Protein AF-T0QEX6-F1 (afdb_monomer_lite)

Sequence (90 aa):
MQALARRVTPRLVQGAQRRHGGSLNKNKHIEVWNGVRENCDREFVFNGANMGKFVFGTLGPFTLLYFLIKDEQIARDELEGKPHNPHRYL

Organism: Saprolegnia diclina (strain VS20) (NCBI:txid1156394)

Secondary structure (DSSP, 8-state):
---------------------------HHHHHHHHHHHTHHHH----HHHHHHHHHHHHHHHHHHHHHHHHHHHHHHHHTTPPP-TTTT-

Structure (mmCIF, N/CA/C/O backbone):
data_AF-T0QEX6-F1
#
_entry.id   AF-T0QEX6-F1
#
loop_
_atom_site.group_PDB
_atom_site.id
_atom_site.type_symbol
_atom_site.label_atom_id
_atom_site.label_alt_id
_atom_site.label_comp_id
_atom_site.label_asym_id
_atom_site.label_entity_id
_atom_site.label_seq_id
_atom_site.pdbx_PDB_ins_code
_atom_site.Cartn_x
_atom_site.Cartn_y
_atom_site.Cartn_z
_atom_site.occupancy
_atom_site.B_iso_or_equiv
_atom_site.auth_seq_id
_atom_site.auth_comp_id
_atom_site.auth_asym_id
_atom_site.auth_atom_id
_atom_site.pdbx_PDB_model_num
ATOM 1 N N . MET A 1 1 ? 17.322 54.395 -56.619 1.00 40.25 1 MET A N 1
ATOM 2 C CA . MET A 1 1 ? 16.548 53.969 -55.435 1.00 40.25 1 MET A CA 1
ATOM 3 C C . MET A 1 1 ? 17.474 53.179 -54.522 1.00 40.25 1 MET A C 1
ATOM 5 O O . MET A 1 1 ? 18.042 52.196 -54.976 1.00 40.25 1 MET A O 1
ATOM 9 N N . GLN A 1 2 ? 17.720 53.661 -53.302 1.00 44.91 2 GLN A N 1
ATOM 10 C CA . GLN A 1 2 ? 18.613 53.015 -52.334 1.00 44.91 2 GLN A CA 1
ATOM 11 C C . GLN A 1 2 ? 17.867 51.882 -51.619 1.00 44.91 2 GLN A C 1
ATOM 13 O O . GLN A 1 2 ? 16.867 52.129 -50.948 1.00 44.91 2 GLN A O 1
ATOM 18 N N . ALA A 1 3 ? 18.345 50.646 -51.757 1.00 49.09 3 ALA A N 1
ATOM 19 C CA . ALA A 1 3 ? 17.852 49.522 -50.972 1.00 49.09 3 ALA A CA 1
ATOM 20 C C . ALA A 1 3 ? 18.555 49.519 -49.604 1.00 49.09 3 ALA A C 1
ATOM 22 O O . ALA A 1 3 ? 19.735 49.193 -49.490 1.00 49.09 3 ALA A O 1
ATOM 23 N N . LEU A 1 4 ? 17.819 49.916 -48.565 1.00 55.72 4 LEU A N 1
ATOM 24 C CA . LEU A 1 4 ? 18.210 49.792 -47.162 1.00 55.72 4 LEU A CA 1
ATOM 25 C C . LEU A 1 4 ? 18.312 48.306 -46.789 1.00 55.72 4 LEU A C 1
ATOM 27 O O . LEU A 1 4 ? 17.314 47.656 -46.478 1.00 55.72 4 LEU A O 1
ATOM 31 N N . ALA A 1 5 ? 19.529 47.765 -46.797 1.00 56.03 5 ALA A N 1
ATOM 32 C CA . ALA A 1 5 ? 19.824 46.476 -46.185 1.00 56.03 5 ALA A CA 1
ATOM 33 C C . ALA A 1 5 ? 19.661 46.608 -44.662 1.00 56.03 5 ALA A C 1
ATOM 35 O O . ALA A 1 5 ? 20.548 47.079 -43.947 1.00 56.03 5 ALA A O 1
ATOM 36 N N . ARG A 1 6 ? 18.484 46.226 -44.164 1.00 54.97 6 ARG A N 1
ATOM 37 C CA . ARG A 1 6 ? 18.151 46.179 -42.740 1.00 54.97 6 ARG A CA 1
ATO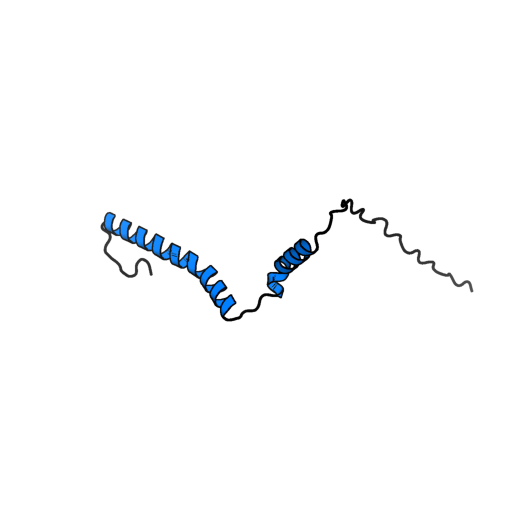M 38 C C . ARG A 1 6 ? 19.044 45.125 -42.073 1.00 54.97 6 ARG A C 1
ATOM 40 O O . ARG A 1 6 ? 18.737 43.938 -42.097 1.00 54.97 6 ARG A O 1
ATOM 47 N N . ARG A 1 7 ? 20.177 45.549 -41.502 1.00 56.22 7 ARG A N 1
ATOM 48 C CA . ARG A 1 7 ? 20.994 44.703 -40.621 1.00 56.22 7 ARG A CA 1
ATOM 49 C C . ARG A 1 7 ? 20.162 44.354 -39.391 1.00 56.22 7 ARG A C 1
ATOM 51 O O . ARG A 1 7 ? 20.009 45.171 -38.490 1.00 56.22 7 ARG A O 1
ATOM 58 N N . VAL A 1 8 ? 19.628 43.138 -39.356 1.00 58.38 8 VAL A N 1
ATOM 59 C CA . VAL A 1 8 ? 19.174 42.518 -38.113 1.00 58.38 8 VAL A CA 1
ATOM 60 C C . VAL A 1 8 ? 20.435 42.089 -37.377 1.00 58.38 8 VAL A C 1
ATOM 62 O O . VAL A 1 8 ? 21.052 41.081 -37.707 1.00 58.38 8 VAL A O 1
ATOM 65 N N . THR A 1 9 ? 20.872 42.898 -36.419 1.00 57.16 9 THR A N 1
ATOM 66 C CA . THR A 1 9 ? 21.832 42.453 -35.414 1.00 57.16 9 THR A CA 1
ATOM 67 C C . THR A 1 9 ? 21.158 41.348 -34.601 1.00 57.16 9 THR A C 1
ATOM 69 O O . THR A 1 9 ? 20.118 41.610 -33.990 1.00 57.16 9 THR A O 1
ATOM 72 N N . PRO A 1 10 ? 21.688 40.110 -34.558 1.00 55.25 10 PRO A N 1
ATOM 73 C CA . PRO A 1 10 ? 21.240 39.175 -33.546 1.00 55.25 10 PRO A CA 1
ATOM 74 C C . PRO A 1 10 ? 21.603 39.809 -32.206 1.00 55.25 10 PRO A C 1
ATOM 76 O O . PRO A 1 10 ? 22.773 40.053 -31.908 1.00 55.25 10 PRO A 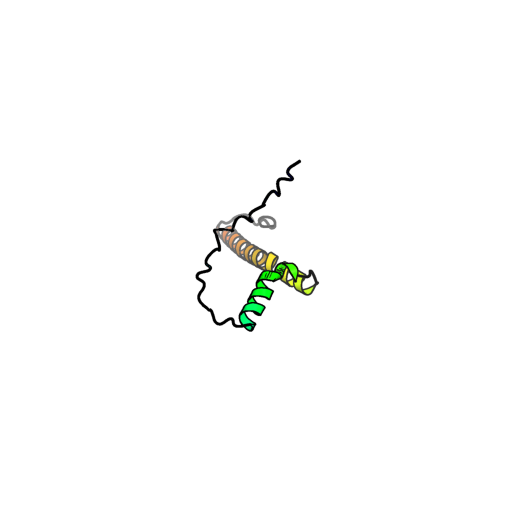O 1
ATOM 79 N N . ARG A 1 11 ? 20.573 40.161 -31.433 1.00 52.81 11 ARG A N 1
ATOM 80 C CA . ARG A 1 11 ? 20.714 40.589 -30.047 1.00 52.81 11 ARG A CA 1
ATOM 81 C C . ARG A 1 11 ? 21.512 39.483 -29.366 1.00 52.81 11 ARG A C 1
ATOM 83 O O . ARG A 1 11 ? 21.013 38.367 -29.229 1.00 52.81 11 ARG A O 1
ATOM 90 N N . LEU A 1 12 ? 22.768 39.773 -29.022 1.00 51.47 12 LEU A N 1
ATOM 91 C CA . LEU A 1 12 ? 23.547 38.927 -28.134 1.00 51.47 12 LEU A CA 1
ATOM 92 C C . LEU A 1 12 ? 22.637 38.628 -26.945 1.00 51.47 12 LEU A C 1
ATOM 94 O O . LEU A 1 12 ? 22.167 39.553 -26.279 1.00 51.47 12 LEU A O 1
ATOM 98 N N . VAL A 1 13 ? 22.362 37.350 -26.713 1.00 55.88 13 VAL A N 1
ATOM 99 C CA . VAL A 1 13 ? 21.739 36.861 -25.487 1.00 55.88 13 VAL A CA 1
ATOM 100 C C . VAL A 1 13 ? 22.747 37.138 -24.365 1.00 55.88 13 VAL A C 1
ATOM 102 O O . VAL A 1 13 ? 23.542 36.285 -23.978 1.00 55.88 13 VAL A O 1
ATOM 105 N N . GLN A 1 14 ? 22.804 38.394 -23.914 1.00 53.84 14 GLN A N 1
ATOM 106 C CA . GLN A 1 14 ? 23.567 38.845 -22.757 1.00 53.84 14 GLN A CA 1
ATOM 107 C C . GLN A 1 14 ? 22.851 38.326 -21.519 1.00 53.84 14 GLN A C 1
ATOM 109 O O . GLN A 1 14 ? 22.002 38.972 -20.919 1.00 53.84 14 GLN A O 1
ATOM 114 N N . GLY A 1 15 ? 23.164 37.079 -21.216 1.00 53.53 15 GLY A N 1
ATOM 115 C CA . GLY A 1 15 ? 22.574 36.326 -20.129 1.00 53.53 15 GLY A CA 1
ATOM 116 C C . GLY A 1 15 ? 22.944 34.861 -20.257 1.00 53.53 15 GLY A C 1
ATOM 117 O O . GLY A 1 15 ? 22.108 33.999 -20.014 1.00 53.53 15 GLY A O 1
ATOM 118 N N . ALA A 1 16 ? 24.175 34.563 -20.689 1.00 58.22 16 ALA A N 1
ATOM 119 C CA . ALA A 1 16 ? 24.727 33.230 -20.527 1.00 58.22 16 ALA A CA 1
ATOM 120 C C . ALA A 1 16 ? 24.734 32.948 -19.022 1.00 58.22 16 ALA A C 1
ATOM 122 O O . ALA A 1 16 ? 25.589 33.455 -18.295 1.00 58.22 16 ALA A O 1
ATOM 123 N N . GLN A 1 17 ? 23.722 32.214 -18.556 1.00 59.44 17 GLN A N 1
ATOM 124 C CA . GLN A 1 17 ? 23.621 31.709 -17.199 1.00 59.44 17 GLN A CA 1
ATOM 125 C C . GLN A 1 17 ? 24.930 30.977 -16.910 1.00 59.44 17 GLN A C 1
ATOM 127 O O . GLN A 1 17 ? 25.147 29.859 -17.383 1.00 59.44 17 GLN A O 1
ATOM 132 N N . ARG A 1 18 ? 25.848 31.638 -16.197 1.00 60.03 18 ARG A N 1
ATOM 133 C CA . ARG A 1 18 ? 27.100 31.028 -15.765 1.00 60.03 18 ARG A CA 1
ATOM 134 C C . ARG A 1 18 ? 26.714 29.952 -14.766 1.00 60.03 18 ARG A C 1
ATOM 136 O O . ARG A 1 18 ? 26.454 30.230 -13.600 1.00 60.03 18 ARG A O 1
ATOM 143 N N . ARG A 1 19 ? 26.596 28.717 -15.253 1.00 64.06 19 ARG A N 1
ATOM 144 C CA . ARG A 1 19 ? 26.441 27.539 -14.409 1.00 64.06 19 ARG A CA 1
ATOM 145 C C . ARG A 1 19 ? 27.759 27.379 -13.663 1.00 64.06 19 ARG A C 1
ATOM 147 O O . ARG A 1 19 ? 28.682 26.746 -14.158 1.00 64.06 19 ARG A O 1
ATOM 154 N N . HIS A 1 20 ? 27.860 28.002 -12.494 1.00 61.97 20 HIS A N 1
ATOM 155 C CA . HIS A 1 20 ? 28.916 27.730 -11.525 1.00 61.97 20 HIS A CA 1
ATOM 156 C C . HIS A 1 20 ? 28.644 26.357 -10.897 1.00 61.97 20 HIS A C 1
ATOM 158 O O . HIS A 1 20 ? 28.256 26.244 -9.742 1.00 61.97 20 HIS A O 1
ATOM 164 N N . GLY A 1 21 ? 28.751 25.309 -11.711 1.00 59.53 21 GLY A N 1
ATOM 165 C CA . GLY A 1 21 ? 28.684 23.925 -11.277 1.00 59.53 21 GLY A CA 1
ATOM 166 C C . GLY A 1 21 ? 30.087 23.358 -11.355 1.00 59.53 21 GLY A C 1
ATOM 167 O O . GLY A 1 21 ? 30.660 23.300 -12.441 1.00 59.53 21 GLY A O 1
ATOM 168 N N . GLY A 1 22 ? 30.656 22.980 -10.213 1.00 65.12 22 GLY A N 1
ATOM 169 C CA . GLY A 1 22 ? 31.900 22.221 -10.198 1.00 65.12 22 GLY A CA 1
ATOM 170 C C . GLY A 1 22 ? 31.774 20.947 -11.039 1.00 65.12 22 GLY A C 1
ATOM 171 O O . GLY A 1 22 ? 30.679 20.406 -11.214 1.00 65.12 22 GLY A O 1
ATOM 172 N N . SER A 1 23 ? 32.903 20.466 -11.559 1.00 61.84 23 SER A N 1
ATOM 173 C CA . SER A 1 23 ? 32.981 19.167 -12.228 1.00 61.84 23 SER A CA 1
ATOM 174 C C . SER A 1 23 ? 32.755 18.061 -11.199 1.00 61.84 23 SER A C 1
ATOM 176 O O . SER A 1 23 ? 33.699 1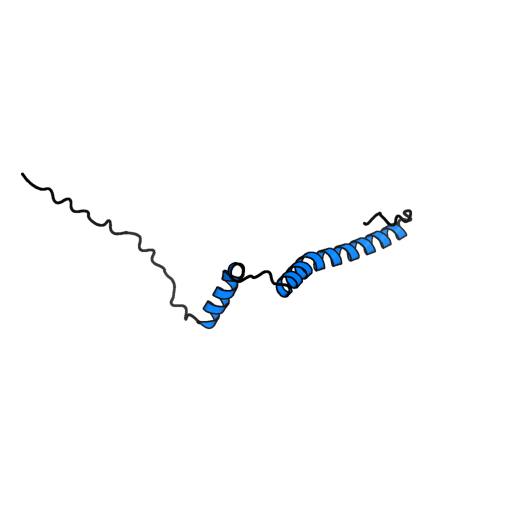7.563 -10.589 1.00 61.84 23 SER A O 1
ATOM 178 N N . LEU A 1 24 ? 31.499 17.681 -10.980 1.00 69.12 24 LEU A N 1
ATOM 179 C CA . LEU A 1 24 ? 31.182 16.447 -10.276 1.00 69.12 24 LEU A CA 1
ATOM 180 C C . LEU A 1 24 ? 31.594 15.281 -11.176 1.00 69.12 24 LEU A C 1
ATOM 182 O O . LEU A 1 24 ? 31.225 15.247 -12.352 1.00 69.12 24 LEU A O 1
ATOM 186 N N . ASN A 1 25 ? 32.361 14.333 -10.638 1.00 74.94 25 ASN A N 1
ATOM 187 C CA . ASN A 1 25 ? 32.650 13.103 -11.361 1.00 74.94 25 ASN A CA 1
ATOM 188 C C . ASN A 1 25 ? 31.339 12.317 -11.500 1.00 74.94 25 ASN A C 1
ATOM 190 O O . ASN A 1 25 ? 30.811 11.778 -10.526 1.00 74.94 25 ASN A O 1
ATOM 194 N N . LYS A 1 26 ? 30.771 12.344 -12.705 1.00 75.81 26 LYS A N 1
ATOM 195 C CA . LYS A 1 26 ? 29.486 11.728 -13.016 1.00 75.81 26 LYS A CA 1
ATOM 196 C C . LYS A 1 26 ? 29.643 10.216 -13.003 1.00 75.81 26 LYS A C 1
ATOM 198 O O . LYS A 1 26 ? 30.283 9.636 -13.877 1.00 75.81 26 LYS A O 1
ATOM 203 N N . ASN A 1 27 ? 29.024 9.566 -12.024 1.00 86.38 27 ASN A N 1
ATOM 204 C CA . ASN A 1 27 ? 28.910 8.118 -12.026 1.00 86.38 27 ASN A CA 1
ATOM 205 C C . ASN A 1 27 ? 27.686 7.711 -12.853 1.00 86.38 27 ASN A C 1
ATOM 207 O O . ASN A 1 27 ? 26.546 7.898 -12.424 1.00 86.38 27 ASN A O 1
ATOM 211 N N . LYS A 1 28 ? 27.933 7.101 -14.015 1.00 88.81 28 LYS A N 1
ATOM 212 C CA . LYS A 1 28 ? 26.889 6.625 -14.931 1.00 88.81 28 LYS A CA 1
ATOM 213 C C . LYS A 1 28 ? 25.863 5.717 -14.246 1.00 88.81 28 LYS A C 1
ATOM 215 O O . LYS A 1 28 ? 24.683 5.797 -14.563 1.00 88.81 28 LYS A O 1
ATOM 220 N N . HIS A 1 29 ? 26.281 4.875 -13.303 1.00 90.56 29 HIS A N 1
ATOM 221 C CA . HIS A 1 29 ? 25.364 3.971 -12.605 1.00 90.56 29 HIS A CA 1
ATOM 222 C C . HIS A 1 29 ? 24.385 4.729 -11.705 1.00 90.56 29 HIS A C 1
ATOM 224 O O . HIS A 1 29 ? 23.212 4.372 -11.648 1.00 90.56 29 HIS A O 1
ATOM 230 N N . ILE A 1 30 ? 24.850 5.798 -11.052 1.00 88.00 30 ILE A N 1
ATOM 231 C CA . ILE A 1 30 ? 24.008 6.655 -10.208 1.00 88.00 30 ILE A CA 1
ATOM 232 C C . ILE A 1 30 ? 23.043 7.461 -11.079 1.00 88.00 30 ILE A C 1
ATOM 234 O O . ILE A 1 30 ? 21.861 7.549 -10.761 1.00 88.00 30 ILE A O 1
ATOM 238 N N . GLU A 1 31 ? 23.518 8.004 -12.202 1.00 89.44 31 GLU A N 1
ATOM 239 C CA . GLU A 1 31 ? 22.666 8.750 -13.135 1.00 89.44 31 GLU A CA 1
ATOM 240 C C . GLU A 1 31 ? 21.561 7.869 -13.735 1.00 89.44 31 GLU A C 1
ATOM 242 O O . GLU A 1 31 ? 20.408 8.287 -13.788 1.00 89.44 31 GLU A O 1
ATOM 247 N N . VAL A 1 32 ? 21.882 6.629 -14.123 1.00 89.81 32 VAL A N 1
ATOM 248 C CA . VAL A 1 32 ? 20.888 5.670 -14.633 1.00 89.81 32 VAL A CA 1
ATOM 249 C C . VAL A 1 32 ? 19.902 5.262 -13.540 1.00 89.81 32 VAL A C 1
ATOM 251 O O . VAL A 1 32 ? 18.699 5.265 -13.783 1.00 89.81 32 VAL A O 1
ATOM 254 N N . TRP A 1 33 ? 20.382 4.953 -12.331 1.00 88.75 33 TRP A N 1
ATOM 255 C CA . TRP A 1 33 ? 19.515 4.603 -11.204 1.00 88.75 33 TRP A CA 1
ATOM 256 C C . TRP A 1 33 ? 18.516 5.717 -10.872 1.00 88.75 33 TRP A C 1
ATOM 258 O O . TRP A 1 33 ? 17.320 5.461 -10.720 1.00 88.75 33 TRP A O 1
ATOM 268 N N . ASN A 1 34 ? 18.994 6.960 -10.811 1.00 89.44 34 ASN A N 1
ATOM 269 C CA . ASN A 1 34 ? 18.138 8.117 -10.577 1.00 89.44 34 ASN A CA 1
ATOM 270 C C . ASN A 1 34 ? 17.157 8.320 -11.737 1.00 89.44 34 ASN A C 1
ATOM 272 O O . ASN A 1 34 ? 15.973 8.523 -11.490 1.00 89.44 34 ASN A O 1
ATOM 276 N N . GLY A 1 35 ? 17.608 8.161 -12.985 1.00 89.38 35 GLY A N 1
ATOM 277 C CA . GLY A 1 35 ? 16.752 8.283 -14.165 1.00 89.38 35 GLY A CA 1
ATOM 278 C C . GLY A 1 35 ? 15.604 7.268 -14.210 1.00 89.38 35 GLY A C 1
ATOM 279 O O . GLY A 1 35 ? 14.497 7.625 -14.610 1.00 89.38 35 GLY A O 1
ATOM 280 N N . VAL A 1 36 ? 15.829 6.026 -13.764 1.00 87.31 36 VAL A N 1
ATOM 281 C CA . VAL A 1 36 ? 14.765 5.008 -13.648 1.00 87.31 36 VAL A CA 1
ATOM 282 C C . VAL A 1 36 ? 13.754 5.402 -12.568 1.00 87.31 36 VAL A C 1
ATOM 284 O O . VAL A 1 36 ? 12.548 5.279 -12.770 1.00 87.31 36 VAL A O 1
ATOM 287 N N . ARG A 1 37 ? 14.220 5.930 -11.430 1.00 88.44 37 ARG A N 1
ATOM 288 C CA . ARG A 1 37 ? 13.338 6.377 -10.341 1.00 88.44 37 ARG A CA 1
ATOM 289 C C . ARG A 1 37 ? 12.504 7.599 -10.711 1.00 88.44 37 ARG A C 1
ATOM 291 O O . ARG A 1 37 ? 11.327 7.652 -10.379 1.00 88.44 37 ARG A O 1
ATOM 298 N N . GLU A 1 38 ? 13.103 8.560 -11.401 1.00 91.38 38 GLU A N 1
ATOM 299 C CA . GLU A 1 38 ? 12.418 9.771 -11.863 1.00 91.38 38 GLU A CA 1
ATOM 300 C C . GLU A 1 38 ? 11.361 9.467 -12.933 1.00 91.38 38 GLU A C 1
ATOM 302 O O . GLU A 1 38 ? 10.363 10.173 -13.021 1.00 91.38 38 GLU A O 1
ATOM 307 N N . ASN A 1 39 ? 11.541 8.396 -13.714 1.00 89.69 39 ASN A N 1
ATOM 308 C CA . ASN A 1 39 ? 10.598 7.978 -14.755 1.00 89.69 39 ASN A CA 1
ATOM 309 C C . ASN A 1 39 ? 9.694 6.807 -14.343 1.00 89.69 39 ASN A C 1
ATOM 311 O O . ASN A 1 39 ? 9.051 6.210 -15.210 1.00 89.69 39 ASN A O 1
ATOM 315 N N . CYS A 1 40 ? 9.611 6.485 -13.047 1.00 83.62 40 CYS A N 1
ATOM 316 C CA . CYS A 1 40 ? 8.795 5.373 -12.557 1.00 83.62 40 CYS A CA 1
ATOM 317 C C . CYS A 1 40 ? 7.341 5.454 -13.032 1.00 83.62 40 CYS A C 1
ATOM 319 O O . CYS A 1 40 ? 6.797 4.432 -13.430 1.00 83.62 40 CYS A O 1
ATOM 321 N N . ASP A 1 41 ? 6.744 6.647 -13.087 1.00 82.56 41 ASP A N 1
ATOM 322 C CA . ASP A 1 41 ? 5.357 6.820 -13.541 1.00 82.56 41 ASP A CA 1
ATOM 323 C C . ASP A 1 41 ? 5.172 6.492 -15.028 1.00 82.56 41 ASP A C 1
ATOM 325 O O . ASP A 1 41 ? 4.147 5.947 -15.429 1.00 82.56 41 ASP A O 1
ATOM 329 N N . ARG A 1 42 ? 6.181 6.789 -15.856 1.00 84.25 42 ARG A N 1
ATOM 330 C CA . ARG A 1 42 ? 6.156 6.495 -17.295 1.00 84.25 42 ARG A CA 1
ATOM 331 C C . ARG A 1 42 ? 6.349 5.007 -17.572 1.00 84.25 42 ARG A C 1
ATOM 333 O O . ARG A 1 42 ? 5.803 4.485 -18.538 1.00 84.25 42 ARG A O 1
ATOM 340 N N . GLU A 1 43 ? 7.168 4.347 -16.762 1.00 82.06 43 GLU A N 1
ATOM 341 C CA . GLU A 1 43 ? 7.485 2.923 -16.906 1.00 82.06 43 GLU A CA 1
ATOM 342 C C . GLU A 1 43 ? 6.508 2.022 -16.134 1.00 82.06 43 GLU A C 1
ATOM 344 O O . GLU A 1 43 ? 6.553 0.796 -16.261 1.00 82.06 43 GLU A O 1
ATOM 349 N N . PHE A 1 44 ? 5.592 2.610 -15.359 1.00 84.31 44 PHE A N 1
ATOM 350 C CA . PHE A 1 44 ? 4.600 1.866 -14.604 1.00 84.31 44 PHE A CA 1
ATOM 351 C C . PHE A 1 44 ? 3.539 1.259 -15.524 1.00 84.31 44 PHE A C 1
ATOM 353 O O . PHE A 1 44 ? 2.841 1.945 -16.269 1.00 84.31 44 PHE A O 1
ATOM 360 N N . VAL A 1 45 ? 3.369 -0.058 -15.418 1.00 88.88 45 VAL A N 1
ATOM 361 C CA . VAL A 1 45 ? 2.337 -0.808 -16.137 1.00 88.88 45 VAL A CA 1
ATOM 362 C C . VAL A 1 45 ? 1.417 -1.474 -15.126 1.00 88.88 45 VAL A C 1
ATOM 364 O O . VAL A 1 45 ? 1.878 -2.220 -14.256 1.00 88.88 45 VAL A O 1
ATOM 367 N N . PHE A 1 46 ? 0.108 -1.263 -15.267 1.00 85.94 46 PHE A N 1
ATOM 368 C CA . PHE A 1 46 ? -0.904 -1.990 -14.501 1.00 85.94 46 PHE A CA 1
ATOM 369 C C . PHE A 1 46 ? -1.013 -3.433 -15.000 1.00 85.94 46 PHE A C 1
ATOM 371 O O . PHE A 1 46 ? -1.867 -3.785 -15.807 1.00 85.94 46 PHE A O 1
ATOM 378 N N . ASN A 1 47 ? -0.114 -4.278 -14.508 1.00 91.19 47 ASN A N 1
ATOM 379 C CA . ASN A 1 47 ? -0.220 -5.727 -14.605 1.00 91.19 47 ASN A CA 1
ATOM 380 C C . ASN A 1 47 ? -0.736 -6.305 -13.276 1.00 91.19 47 ASN A C 1
ATOM 382 O O . ASN A 1 47 ? -0.775 -5.610 -12.259 1.00 91.19 47 ASN A O 1
ATOM 386 N N . GLY A 1 48 ? -1.116 -7.585 -13.265 1.00 92.50 48 GLY A N 1
ATOM 387 C CA . GLY A 1 48 ? -1.666 -8.226 -12.064 1.00 92.50 48 GLY A CA 1
ATOM 388 C C . GLY A 1 48 ? -0.741 -8.146 -10.842 1.00 92.50 48 GLY A C 1
ATOM 389 O O . GLY A 1 48 ? -1.206 -7.896 -9.733 1.00 92.50 48 GLY A O 1
ATOM 390 N N . ALA A 1 49 ? 0.576 -8.271 -11.037 1.00 89.88 49 ALA A N 1
ATOM 391 C CA . ALA A 1 49 ? 1.549 -8.191 -9.947 1.00 89.88 49 ALA A CA 1
ATOM 392 C C . ALA A 1 49 ? 1.649 -6.776 -9.344 1.00 89.88 49 ALA A C 1
ATOM 394 O O . ALA A 1 49 ? 1.679 -6.617 -8.124 1.00 89.88 49 ALA A O 1
ATOM 395 N N . ASN A 1 50 ? 1.672 -5.741 -10.184 1.00 90.06 50 ASN A N 1
ATOM 396 C CA . ASN A 1 50 ? 1.710 -4.343 -9.761 1.00 90.06 50 ASN A CA 1
ATOM 397 C C . ASN A 1 50 ? 0.378 -3.910 -9.146 1.00 90.06 50 ASN A C 1
ATOM 399 O O . ASN A 1 50 ? 0.379 -3.191 -8.150 1.00 90.06 50 ASN A O 1
ATOM 403 N N . MET A 1 51 ? -0.744 -4.406 -9.672 1.00 91.44 51 MET A N 1
ATOM 404 C CA . MET A 1 51 ? -2.062 -4.180 -9.085 1.00 91.44 51 MET A CA 1
ATOM 405 C C . MET A 1 51 ? -2.161 -4.808 -7.693 1.00 91.44 51 MET A C 1
ATOM 407 O O . MET A 1 51 ? -2.603 -4.148 -6.761 1.00 91.44 51 MET A O 1
ATOM 411 N N . GLY A 1 52 ? -1.677 -6.043 -7.513 1.00 92.50 52 GLY A N 1
ATOM 412 C CA . GLY A 1 52 ? -1.632 -6.688 -6.198 1.00 92.50 52 GLY A CA 1
ATOM 413 C C . GLY A 1 52 ? -0.823 -5.881 -5.180 1.00 92.50 52 GLY A C 1
ATOM 414 O O . GLY A 1 52 ? -1.283 -5.662 -4.062 1.00 92.50 52 GLY A O 1
ATOM 415 N N . LYS A 1 53 ? 0.343 -5.357 -5.582 1.00 90.94 53 LYS A N 1
ATOM 416 C CA . LYS A 1 53 ? 1.158 -4.465 -4.737 1.00 90.94 53 LYS A CA 1
ATOM 417 C C . LYS A 1 53 ? 0.447 -3.152 -4.417 1.00 90.94 53 LYS A C 1
ATOM 419 O O . LYS A 1 53 ? 0.492 -2.713 -3.273 1.00 90.94 53 LYS A O 1
ATOM 424 N N . PHE A 1 54 ? -0.210 -2.542 -5.403 1.00 90.81 54 PHE A N 1
ATOM 425 C CA . PHE A 1 54 ? -0.978 -1.316 -5.210 1.00 90.81 54 PHE A CA 1
ATOM 426 C C . PHE A 1 54 ? -2.124 -1.535 -4.219 1.00 90.81 54 PHE A C 1
ATOM 428 O O . PHE A 1 54 ? -2.219 -0.818 -3.229 1.00 90.81 54 PHE A O 1
ATOM 435 N N . VAL A 1 55 ? -2.948 -2.564 -4.424 1.00 93.38 55 VAL A N 1
ATOM 436 C CA . VAL A 1 55 ? -4.082 -2.893 -3.548 1.00 93.38 55 VAL A CA 1
ATOM 437 C C . VAL A 1 55 ? -3.608 -3.260 -2.144 1.00 93.38 55 VAL A C 1
ATOM 439 O O . VAL A 1 55 ? -4.148 -2.755 -1.168 1.00 93.38 55 VAL A O 1
ATOM 442 N N . PHE A 1 56 ? -2.572 -4.088 -2.009 1.00 94.94 56 PHE A N 1
ATOM 443 C CA . PHE A 1 56 ? -2.048 -4.462 -0.695 1.00 94.94 56 PHE A CA 1
ATOM 444 C C . PHE A 1 56 ? -1.430 -3.267 0.042 1.00 94.94 56 PHE A C 1
ATOM 446 O O . PHE A 1 56 ? -1.695 -3.067 1.224 1.00 94.94 56 PHE A O 1
ATOM 453 N N . GLY A 1 57 ? -0.643 -2.442 -0.656 1.00 93.38 57 GLY A N 1
ATOM 454 C CA . GLY A 1 57 ? -0.023 -1.250 -0.079 1.00 93.38 57 GLY A CA 1
ATOM 455 C C . GLY A 1 57 ? -1.033 -0.164 0.289 1.00 93.38 57 GLY A C 1
ATOM 456 O O . GLY A 1 57 ? -0.818 0.558 1.258 1.00 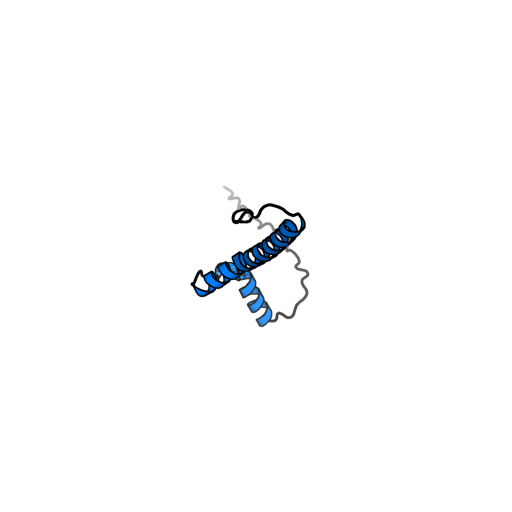93.38 57 GLY A O 1
ATOM 457 N N . THR A 1 58 ? -2.142 -0.067 -0.450 1.00 92.06 58 THR A N 1
ATOM 458 C CA . THR A 1 58 ? -3.203 0.911 -0.179 1.00 92.06 58 THR A CA 1
ATOM 459 C C . THR A 1 58 ? -4.205 0.423 0.849 1.00 92.06 58 THR A C 1
ATOM 461 O O . THR A 1 58 ? -4.541 1.202 1.719 1.00 92.06 58 THR A O 1
ATOM 464 N N . LEU A 1 59 ? -4.678 -0.825 0.803 1.00 95.44 59 LEU A N 1
ATOM 465 C CA . LEU A 1 59 ? -5.718 -1.318 1.715 1.00 95.44 59 LEU A CA 1
ATOM 466 C C . LEU A 1 59 ? -5.158 -1.948 2.989 1.00 95.44 59 LEU A C 1
ATOM 468 O O . LEU A 1 59 ? -5.794 -1.857 4.038 1.00 95.44 59 LEU A O 1
ATOM 472 N N . GLY A 1 60 ? -3.981 -2.574 2.927 1.00 95.56 60 GLY A N 1
ATOM 473 C CA . GLY A 1 60 ? -3.383 -3.295 4.052 1.00 95.56 60 GLY A CA 1
ATOM 474 C C . GLY A 1 60 ? -3.254 -2.446 5.323 1.00 95.56 60 GLY A C 1
ATOM 475 O O . GLY A 1 60 ? -3.787 -2.853 6.357 1.00 95.56 60 GLY A O 1
ATOM 476 N N . PRO A 1 61 ? -2.630 -1.250 5.269 1.00 94.56 61 PRO A N 1
ATOM 477 C CA . PRO A 1 61 ? -2.470 -0.397 6.447 1.00 94.56 61 PRO A CA 1
ATOM 478 C C . PRO A 1 61 ? -3.799 0.028 7.082 1.00 94.56 61 PRO A C 1
ATOM 480 O O . PRO A 1 61 ? -3.943 -0.036 8.301 1.00 94.56 61 PRO A O 1
ATOM 483 N N . PHE A 1 62 ? -4.791 0.416 6.275 1.00 93.12 62 PHE A N 1
ATOM 484 C CA . PHE A 1 62 ? -6.097 0.840 6.795 1.00 93.12 62 PHE A CA 1
ATOM 485 C C . PHE A 1 62 ? -6.896 -0.332 7.351 1.00 93.12 62 PHE A C 1
ATOM 487 O O . PHE A 1 62 ? -7.555 -0.183 8.373 1.00 93.12 62 PHE A O 1
ATOM 494 N N . THR A 1 63 ? -6.798 -1.505 6.723 1.00 94.06 63 THR A N 1
ATOM 495 C CA . THR A 1 63 ? -7.433 -2.728 7.224 1.00 94.06 63 THR A CA 1
ATOM 496 C C . THR A 1 63 ? -6.853 -3.110 8.584 1.00 94.06 63 THR A C 1
ATOM 498 O O . THR A 1 63 ? -7.604 -3.384 9.515 1.00 94.06 63 THR A O 1
ATOM 501 N N . LEU A 1 64 ? -5.523 -3.066 8.730 1.00 95.56 64 LEU A N 1
ATOM 502 C CA . LEU A 1 64 ? -4.850 -3.333 10.002 1.00 95.56 64 LEU A CA 1
ATOM 503 C C . LEU A 1 64 ? -5.289 -2.341 11.088 1.00 95.56 64 LEU A C 1
ATOM 505 O O . LEU A 1 64 ? -5.659 -2.757 12.182 1.00 95.56 64 LEU A O 1
ATOM 509 N N . LEU A 1 65 ? -5.282 -1.041 10.780 1.00 93.94 65 LEU A N 1
ATOM 510 C CA . LEU A 1 65 ? -5.714 -0.003 11.720 1.00 93.94 65 LEU A CA 1
ATOM 511 C C . LEU A 1 65 ? -7.179 -0.160 12.124 1.00 93.94 65 LEU A C 1
ATOM 513 O O . LEU A 1 65 ? -7.499 -0.016 13.299 1.00 93.94 65 LEU A O 1
ATOM 517 N N . TYR A 1 66 ? -8.056 -0.478 11.174 1.00 92.19 66 TYR A N 1
ATOM 518 C CA . TYR A 1 66 ? -9.470 -0.699 11.443 1.00 92.19 66 TYR A CA 1
ATOM 519 C C . TYR A 1 66 ? -9.680 -1.814 12.472 1.00 92.19 66 TYR A C 1
ATOM 521 O O . TYR A 1 66 ? -10.407 -1.603 13.437 1.00 92.19 66 TYR A O 1
ATOM 529 N N . PHE A 1 67 ? -9.009 -2.962 12.321 1.00 91.94 67 PHE A N 1
ATOM 530 C CA . PHE A 1 67 ? -9.132 -4.053 13.292 1.00 91.94 67 PHE A CA 1
ATOM 531 C C . PHE A 1 67 ? -8.558 -3.687 14.662 1.00 91.94 67 PHE A C 1
ATOM 533 O O . PHE A 1 67 ? -9.214 -3.938 15.665 1.00 91.94 67 PHE A O 1
ATOM 540 N N . LEU A 1 68 ? -7.401 -3.019 14.716 1.00 92.94 68 LEU A N 1
ATOM 541 C CA . LEU A 1 68 ? -6.817 -2.574 15.987 1.00 92.94 68 LEU A CA 1
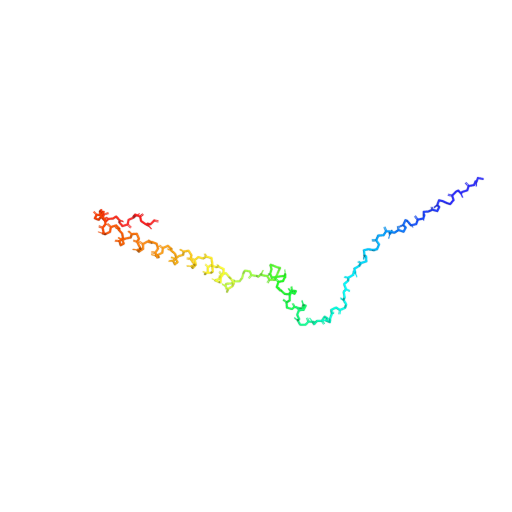ATOM 542 C C . LEU A 1 68 ? -7.742 -1.611 16.745 1.00 92.94 68 LEU A C 1
ATOM 544 O O . LEU A 1 68 ? -7.967 -1.779 17.941 1.00 92.94 68 LEU A O 1
ATOM 548 N N . ILE A 1 69 ? -8.300 -0.619 16.047 1.00 91.19 69 ILE A N 1
ATOM 549 C CA . ILE A 1 69 ? -9.215 0.364 16.642 1.00 91.19 69 ILE A CA 1
ATOM 550 C C . ILE A 1 69 ? -10.519 -0.310 17.064 1.00 91.19 69 ILE A C 1
ATOM 552 O O . ILE A 1 69 ? -11.015 -0.053 18.159 1.00 91.19 69 ILE A O 1
ATOM 556 N N . LYS A 1 70 ? -11.070 -1.178 16.211 1.00 89.94 70 LYS A N 1
ATOM 557 C CA . LYS A 1 70 ? -12.291 -1.926 16.505 1.00 89.94 70 LYS A CA 1
ATOM 558 C C . LYS A 1 70 ? -12.128 -2.776 17.764 1.00 89.94 70 LYS A C 1
ATOM 560 O O . LYS A 1 70 ? -12.998 -2.730 18.628 1.00 89.94 70 LYS A O 1
ATOM 565 N N . ASP A 1 71 ? -11.032 -3.519 17.884 1.00 88.81 71 ASP A N 1
ATOM 566 C CA . ASP A 1 71 ? -10.778 -4.379 19.042 1.00 88.81 71 ASP A CA 1
ATOM 567 C C . ASP A 1 71 ? -10.612 -3.552 20.326 1.00 88.81 71 ASP A C 1
ATOM 569 O 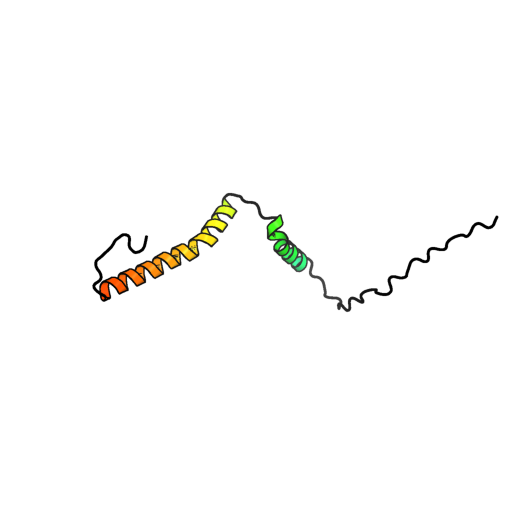O . ASP A 1 71 ? -11.183 -3.895 21.363 1.00 88.81 71 ASP A O 1
ATOM 573 N N . GLU A 1 72 ? -9.914 -2.411 20.256 1.00 90.00 72 GLU A N 1
ATOM 574 C CA . GLU A 1 72 ? -9.802 -1.489 21.392 1.00 90.00 72 GLU A CA 1
ATOM 575 C C . GLU A 1 72 ? -11.171 -0.924 21.804 1.00 90.00 72 GLU A C 1
ATOM 577 O O . GLU A 1 72 ? -11.484 -0.832 22.993 1.00 90.00 72 GLU A O 1
ATOM 582 N N . GLN A 1 73 ? -12.009 -0.557 20.834 1.00 87.81 73 GLN A N 1
ATOM 583 C CA . GLN A 1 73 ? -13.350 -0.037 21.091 1.00 87.81 73 GLN A CA 1
ATOM 584 C C . GLN A 1 73 ? -14.278 -1.094 21.697 1.00 87.81 73 GLN A C 1
ATOM 586 O O . GLN A 1 73 ? -15.029 -0.771 22.616 1.00 87.81 73 GLN A O 1
ATOM 591 N N . ILE A 1 74 ? -14.195 -2.351 21.250 1.00 86.94 74 ILE A N 1
ATOM 592 C CA . ILE A 1 74 ? -14.935 -3.468 21.853 1.00 86.94 74 ILE A CA 1
ATOM 593 C C . ILE A 1 74 ? -14.508 -3.652 23.313 1.00 86.94 74 ILE A C 1
ATOM 595 O O . ILE A 1 74 ? -15.366 -3.669 24.194 1.00 86.94 74 ILE A O 1
ATOM 599 N N . ALA A 1 75 ? -13.201 -3.700 23.588 1.00 87.94 75 ALA A N 1
ATOM 600 C CA . ALA A 1 75 ? -12.691 -3.852 24.950 1.00 87.94 75 ALA A CA 1
ATOM 601 C C . ALA A 1 75 ? -13.131 -2.699 25.874 1.00 87.94 75 ALA A C 1
ATOM 603 O O . ALA A 1 75 ? -13.487 -2.918 27.031 1.00 87.94 75 ALA A O 1
ATOM 604 N N . ARG A 1 76 ? -13.151 -1.458 25.370 1.00 87.88 76 ARG A N 1
ATOM 605 C CA . ARG A 1 76 ? -13.651 -0.294 26.122 1.00 87.88 76 ARG A CA 1
ATOM 606 C C . ARG A 1 76 ? -15.154 -0.363 26.371 1.00 87.88 76 ARG A C 1
ATOM 608 O O . ARG A 1 76 ? -15.600 -0.045 27.468 1.00 87.88 76 ARG A O 1
ATOM 615 N N . ASP A 1 77 ? -15.931 -0.783 25.382 1.00 87.69 77 ASP A N 1
ATOM 616 C CA . ASP A 1 77 ? -17.379 -0.923 25.521 1.00 87.69 77 ASP A CA 1
ATOM 617 C C . ASP A 1 77 ? -17.767 -1.988 26.553 1.00 87.69 77 ASP A C 1
ATOM 619 O O . ASP A 1 77 ? -18.725 -1.783 27.302 1.00 87.69 77 ASP A O 1
ATOM 623 N N . GLU A 1 78 ? -17.010 -3.087 26.621 1.00 86.19 78 GLU A N 1
ATOM 624 C CA . GLU A 1 78 ? -17.159 -4.121 27.650 1.00 86.19 78 GLU A CA 1
ATOM 625 C C . GLU A 1 78 ? -16.881 -3.563 29.052 1.00 86.19 78 GLU A C 1
ATOM 627 O O . GLU A 1 78 ? -17.662 -3.803 29.974 1.00 86.19 78 GLU A O 1
ATOM 632 N N . LEU A 1 79 ? -15.823 -2.760 29.207 1.00 88.31 79 LEU A N 1
ATOM 633 C CA . LEU A 1 79 ? -15.493 -2.093 30.473 1.00 88.31 79 LEU A CA 1
ATOM 634 C C . LEU A 1 79 ? -16.545 -1.054 30.892 1.00 88.31 79 LEU A C 1
ATOM 636 O O . LEU A 1 79 ? -16.810 -0.888 32.081 1.00 88.31 79 LEU A O 1
ATOM 640 N N . GLU A 1 80 ? -17.151 -0.357 29.931 1.00 87.81 80 GLU A N 1
ATOM 641 C CA . GLU A 1 80 ? -18.192 0.651 30.168 1.00 87.81 80 GLU A CA 1
ATOM 642 C C . GLU A 1 80 ? -19.603 0.048 30.327 1.00 87.81 80 GLU A C 1
ATOM 644 O O . GLU A 1 80 ? -20.556 0.779 30.599 1.00 87.81 80 GLU A O 1
ATOM 649 N N . GLY A 1 81 ? -19.761 -1.274 30.169 1.00 84.56 81 GLY A N 1
ATOM 650 C CA . GLY A 1 81 ? -21.044 -1.969 30.325 1.00 84.56 81 GLY A CA 1
ATOM 651 C C . GLY A 1 81 ? -22.070 -1.630 29.239 1.00 84.56 81 GLY A C 1
ATOM 652 O O . GLY A 1 81 ? -23.279 -1.710 29.470 1.00 84.56 81 GLY A O 1
ATOM 653 N N . LYS A 1 82 ? -21.613 -1.214 28.053 1.00 81.88 82 LYS A N 1
ATOM 654 C CA . LYS A 1 82 ? -22.501 -0.866 26.939 1.00 81.88 82 LYS A CA 1
ATOM 655 C C . LYS A 1 82 ? -23.150 -2.127 26.346 1.00 81.88 82 LYS A C 1
ATOM 657 O O . LYS A 1 82 ? -22.508 -3.173 26.264 1.00 81.88 82 LYS A O 1
ATOM 662 N N . PRO A 1 83 ? -24.409 -2.044 25.880 1.00 77.69 83 PRO A N 1
ATOM 663 C CA . PRO A 1 83 ? -25.070 -3.174 25.237 1.00 77.69 83 PRO A CA 1
ATOM 664 C C . PRO A 1 83 ? -24.319 -3.592 23.967 1.00 77.69 83 PRO A C 1
ATOM 666 O O . PRO A 1 83 ? -23.975 -2.748 23.134 1.00 77.69 83 PRO A O 1
ATOM 669 N N . HIS A 1 84 ? -24.087 -4.899 23.817 1.00 71.88 84 HIS A N 1
ATOM 670 C CA . HIS A 1 84 ? -23.401 -5.461 22.657 1.00 71.88 84 HIS A CA 1
ATOM 671 C C . HIS A 1 84 ? -24.214 -5.198 21.382 1.00 71.88 84 HIS A C 1
ATOM 673 O O . HIS A 1 84 ? -25.330 -5.695 21.233 1.00 71.88 84 HIS A O 1
ATOM 679 N N . ASN A 1 85 ? -23.649 -4.419 20.458 1.00 75.81 85 ASN A N 1
ATOM 680 C CA . ASN A 1 85 ? -24.221 -4.189 19.136 1.00 75.81 85 ASN A CA 1
ATOM 681 C C . ASN A 1 85 ? -23.233 -4.682 18.062 1.00 75.81 85 ASN A C 1
ATOM 683 O O . ASN A 1 85 ? -22.186 -4.054 17.877 1.00 75.81 85 ASN A O 1
ATOM 687 N N . PRO A 1 86 ? -23.562 -5.756 17.318 1.00 69.00 86 PRO A N 1
ATOM 688 C CA . PRO A 1 86 ? -22.666 -6.340 16.319 1.00 69.00 86 PRO A CA 1
ATOM 689 C C . PRO A 1 86 ? -22.416 -5.426 15.109 1.00 69.00 86 PRO A C 1
ATOM 691 O O . PRO A 1 86 ? -21.456 -5.638 14.372 1.00 69.00 86 PRO A O 1
ATOM 694 N N . HIS A 1 87 ? -23.241 -4.394 14.911 1.00 71.62 87 HIS A N 1
ATOM 695 C CA . HIS A 1 87 ? -23.127 -3.437 13.808 1.00 71.62 87 HIS A CA 1
ATOM 696 C C . HIS A 1 87 ? -22.520 -2.097 14.217 1.00 71.62 87 HIS A C 1
ATOM 698 O O . HIS A 1 87 ? -22.488 -1.175 13.413 1.00 71.62 87 HIS A O 1
ATOM 704 N N . ARG A 1 88 ? -22.046 -1.951 15.458 1.00 70.50 88 ARG A N 1
ATOM 705 C CA . ARG A 1 88 ? -21.543 -0.658 15.944 1.00 70.50 88 ARG A CA 1
ATOM 706 C C . ARG A 1 88 ? -20.276 -0.185 15.230 1.00 70.50 88 ARG A C 1
ATOM 708 O O . ARG A 1 88 ? -20.029 1.013 15.166 1.00 70.50 88 ARG A O 1
ATOM 715 N N . TYR A 1 89 ? -19.498 -1.139 14.732 1.00 70.94 89 TYR A N 1
ATOM 716 C CA . TYR A 1 89 ? -18.167 -0.925 14.170 1.00 70.94 89 TYR A CA 1
ATOM 717 C C . TYR A 1 89 ? -18.043 -1.420 12.727 1.00 70.94 89 TYR A C 1
ATOM 719 O O . TYR A 1 89 ? -16.922 -1.530 12.252 1.00 70.94 89 TYR A O 1
ATOM 727 N N . LEU A 1 90 ? -19.166 -1.764 12.080 1.00 65.38 90 LEU A N 1
ATOM 728 C CA . LEU A 1 90 ? -19.275 -2.096 10.652 1.00 65.38 90 LEU A CA 1
ATOM 729 C C . LEU A 1 90 ? -19.581 -0.829 9.847 1.00 65.38 90 LEU A C 1
ATOM 731 O O . LEU A 1 90 ? -19.064 -0.736 8.714 1.00 65.38 90 LEU A O 1
#

Radius of gyration: 32.32 Å; chains: 1; bounding box: 58×62×86 Å

Foldseek 3Di:
DDDPPPPPDPPPPPCPPPPPDPPDPDDPVVVVVVVCVVCVVVVDDPDPVVVVVVCCVVVVVVVVVLVVVVVVVVVVCVVVVHDDDPPPSD

pLDDT: mean 78.85, std 15.14, range [40.25, 95.56]